Protein AF-A0A7Y4ZF16-F1 (afdb_monomer)

Mean predicted aligned error: 10.71 Å

Sequence (128 aa):
MLRRAVPTLVLLGIAGALVPTLARAEDEKPTARLEFANVSSLASCPGERTFRDRVAARLGLDPFETGAARTVVATLRDDKQKLRGEVVLRGADGNVIGRRELTAPRGECSELVESMASVVSLLLDPLG

Secondary structure (DSSP, 8-state):
-------------------------------BEEEEEE-GGGTTS--HHHHHHHHHHHHTS--B-TT-SSEEEEEEEEETTEEEEEEEEE-TTS-EEEEEEEEEETT-HHHHHHHHHHHHHHHH-S--

Foldseek 3Di:
DDDDDDPPPPPPDDPDPPPPPPPPPPPDQQAAAEAEDEDPVVPVADGDVVLQVLLCVVSVHRRHDPPDLKYWYWYWDDDPQKIKIKIFIAGSVRDTPDIDIDIGGPVCRHVVSNVNSVVVNCVRPVDD

Solvent-accessible surface area (backbone atoms only — not comparable to full-atom values): 7854 Å² total; per-residue (Å²): 142,84,90,81,84,81,82,83,78,80,82,83,80,80,90,72,81,79,71,78,79,78,76,71,77,74,79,73,75,60,52,21,20,77,46,71,44,73,46,83,95,48,72,89,38,77,51,62,67,56,46,50,51,52,28,15,70,72,68,78,45,76,42,69,36,89,84,37,63,24,36,36,40,38,38,45,44,83,53,95,76,28,31,37,40,39,42,36,33,24,40,71,88,65,48,79,77,43,76,51,77,47,74,34,54,69,90,36,45,61,60,45,50,54,52,50,23,52,52,49,40,47,72,60,47,75,79,122

pLDDT: mean 84.99, std 16.96, range [43.97, 98.5]

Radius of gyration: 28.24 Å; Cα contacts (8 Å, |Δi|>4): 192; chains: 1; bounding box: 28×23×112 Å

Nearest PDB structures (foldseek):
  1pda-assembly1_A  TM=6.469E-01  e=2.168E-02  Escherichia coli
  1ypn-assembly1_A  TM=6.075E-01  e=3.596E-02  Escherichia coli
  2ypn-assembly1_A  TM=6.513E-01  e=5.598E-02  Escherichia coli
  2ywq-assembly3_C  TM=5.207E-01  e=2.035E-02  Thermus thermophilus HB8
  6swk-assembly1_A-2  TM=4.961E-01  e=1.122E-01  Geobacillus stearothermophilus

Structure (mmCIF, N/CA/C/O backbone):
data_AF-A0A7Y4ZF16-F1
#
_entry.id   AF-A0A7Y4ZF16-F1
#
loop_
_atom_site.group_PDB
_atom_site.id
_atom_site.type_symbol
_atom_site.label_atom_id
_atom_site.label_alt_id
_atom_site.label_comp_id
_atom_site.label_asym_id
_atom_site.label_entity_id
_atom_site.label_seq_id
_atom_site.pdbx_PDB_ins_code
_atom_site.Cartn_x
_atom_site.Cartn_y
_atom_site.Cartn_z
_atom_site.occupancy
_atom_site.B_iso_or_equiv
_atom_site.auth_seq_id
_atom_site.auth_comp_id
_atom_site.auth_asym_id
_atom_site.auth_atom_id
_atom_site.pdbx_PDB_model_num
ATOM 1 N N . MET A 1 1 ? 5.528 12.989 -92.468 1.00 50.38 1 MET A N 1
ATOM 2 C CA . MET A 1 1 ? 6.265 11.731 -92.223 1.00 50.38 1 MET A CA 1
ATOM 3 C C . MET A 1 1 ? 7.425 12.022 -91.281 1.00 50.38 1 MET A C 1
ATOM 5 O O . MET A 1 1 ? 8.343 12.690 -91.717 1.00 50.38 1 MET A O 1
ATOM 9 N N . LEU A 1 2 ? 7.357 11.584 -90.017 1.00 43.97 2 LEU A N 1
ATOM 10 C CA . LEU A 1 2 ? 8.497 11.082 -89.229 1.00 43.97 2 LEU A CA 1
ATOM 11 C C . LEU A 1 2 ? 7.953 10.506 -87.904 1.00 43.97 2 LEU A C 1
ATOM 13 O O . LEU A 1 2 ? 7.525 11.239 -87.018 1.00 43.97 2 LEU A O 1
ATOM 17 N N . ARG A 1 3 ? 7.917 9.172 -87.809 1.00 55.94 3 ARG A N 1
ATOM 18 C CA . ARG A 1 3 ? 7.661 8.411 -86.574 1.00 55.94 3 ARG A CA 1
ATOM 19 C C . ARG A 1 3 ? 8.934 8.460 -85.728 1.00 55.94 3 ARG A C 1
ATOM 21 O O . ARG A 1 3 ? 9.993 8.118 -86.249 1.00 55.94 3 ARG A O 1
ATOM 28 N N . ARG A 1 4 ? 8.841 8.778 -84.435 1.00 53.69 4 ARG A N 1
ATOM 29 C CA . ARG A 1 4 ? 9.830 8.323 -83.445 1.00 53.69 4 ARG A CA 1
ATOM 30 C C . ARG A 1 4 ? 9.110 7.765 -82.223 1.00 53.69 4 ARG A C 1
ATOM 32 O O . ARG A 1 4 ? 8.243 8.410 -81.647 1.00 53.69 4 ARG A O 1
ATOM 39 N N . ALA A 1 5 ? 9.422 6.502 -81.962 1.00 50.19 5 ALA A N 1
ATOM 40 C CA . ALA A 1 5 ? 8.784 5.618 -81.007 1.00 50.19 5 ALA A CA 1
ATOM 41 C C . ALA A 1 5 ? 9.181 5.972 -79.570 1.00 50.19 5 ALA A C 1
ATOM 43 O O . ALA A 1 5 ? 10.351 6.230 -79.295 1.00 50.19 5 ALA A O 1
ATOM 44 N N . VAL A 1 6 ? 8.204 5.948 -78.666 1.00 55.53 6 VAL A N 1
ATOM 45 C CA . VAL A 1 6 ? 8.420 5.986 -77.216 1.00 55.53 6 VAL A CA 1
ATOM 46 C C . VAL A 1 6 ? 8.787 4.563 -76.786 1.00 55.53 6 VAL A C 1
ATOM 48 O O . VAL A 1 6 ? 7.982 3.660 -77.022 1.00 55.53 6 VAL A O 1
ATOM 51 N N . PRO A 1 7 ? 9.972 4.305 -76.207 1.00 49.19 7 PRO A N 1
ATOM 52 C CA . PRO A 1 7 ? 10.275 2.986 -75.688 1.00 49.19 7 PRO A CA 1
ATOM 53 C C . PRO A 1 7 ? 9.490 2.800 -74.390 1.00 49.19 7 PRO A C 1
ATOM 55 O O . PRO A 1 7 ? 9.715 3.482 -73.391 1.00 49.19 7 PRO A O 1
ATOM 58 N N . THR A 1 8 ? 8.528 1.886 -74.434 1.00 52.31 8 THR A N 1
ATOM 59 C CA . THR A 1 8 ? 7.804 1.372 -73.276 1.00 52.31 8 THR A CA 1
ATOM 60 C C . THR A 1 8 ? 8.796 0.633 -72.381 1.00 52.31 8 THR A C 1
ATOM 62 O O . THR A 1 8 ? 9.067 -0.549 -72.580 1.00 52.31 8 THR A O 1
ATOM 65 N N . LEU A 1 9 ? 9.387 1.337 -71.415 1.00 53.41 9 LEU A N 1
ATOM 66 C CA . LEU A 1 9 ? 10.181 0.709 -70.367 1.00 53.41 9 LEU A CA 1
ATOM 67 C C . LEU A 1 9 ? 9.208 0.117 -69.343 1.00 53.41 9 LEU A C 1
ATOM 69 O O . LEU A 1 9 ? 8.692 0.802 -68.463 1.00 53.41 9 LEU A O 1
ATOM 73 N N . VAL A 1 10 ? 8.905 -1.166 -69.530 1.00 56.31 10 VAL A N 1
ATOM 74 C CA . VAL A 1 10 ? 8.198 -2.003 -68.560 1.00 56.31 10 VAL A CA 1
ATOM 75 C C . VAL A 1 10 ? 9.097 -2.137 -67.330 1.00 56.31 10 VAL A C 1
ATOM 77 O O . VAL A 1 10 ? 10.021 -2.946 -67.304 1.00 56.31 10 VAL A O 1
ATOM 80 N N . LEU A 1 11 ? 8.847 -1.311 -66.314 1.00 52.31 11 LEU A N 1
ATOM 81 C CA . LEU A 1 11 ? 9.404 -1.479 -64.975 1.00 52.31 11 LEU A CA 1
ATOM 82 C C . LEU A 1 11 ? 8.612 -2.577 -64.258 1.00 52.31 11 LEU A C 1
ATOM 84 O O . LEU A 1 11 ? 7.622 -2.331 -63.575 1.00 52.31 11 LEU A O 1
ATOM 88 N N . LEU A 1 12 ? 9.053 -3.814 -64.466 1.00 64.31 12 LEU A N 1
ATOM 89 C CA . LEU A 1 12 ? 8.723 -4.965 -63.636 1.00 64.31 12 LEU A CA 1
ATOM 90 C C . LEU A 1 12 ? 9.660 -4.917 -62.414 1.00 64.31 12 LEU A C 1
ATOM 92 O O . LEU A 1 12 ? 10.863 -5.114 -62.574 1.00 64.31 12 LEU A O 1
ATOM 96 N N . GLY A 1 13 ? 9.164 -4.616 -61.207 1.00 50.12 13 GLY A N 1
ATOM 97 C CA . GLY A 1 13 ? 10.063 -4.530 -60.049 1.00 50.12 13 GLY A CA 1
ATOM 98 C C . GLY A 1 13 ? 9.420 -4.294 -58.682 1.00 50.12 13 GLY A C 1
ATOM 99 O O . GLY A 1 13 ? 9.260 -3.155 -58.268 1.00 50.12 13 GLY A O 1
ATOM 100 N N . ILE A 1 14 ? 9.197 -5.405 -57.968 1.00 57.66 14 ILE A N 1
ATOM 101 C CA . ILE A 1 14 ? 9.139 -5.559 -56.501 1.00 57.66 14 ILE A CA 1
ATOM 102 C C . ILE A 1 14 ? 7.901 -4.964 -55.804 1.00 57.66 14 ILE A C 1
ATOM 104 O O . ILE A 1 14 ? 7.921 -3.880 -55.227 1.00 57.66 14 ILE A O 1
ATOM 108 N N . ALA A 1 15 ? 6.838 -5.772 -55.741 1.00 56.34 15 ALA A N 1
ATOM 109 C CA . ALA A 1 15 ? 5.827 -5.670 -54.692 1.00 56.34 15 ALA A CA 1
ATOM 110 C C . ALA A 1 15 ? 6.463 -6.082 -53.349 1.00 56.34 15 ALA A C 1
ATOM 112 O O . ALA A 1 15 ? 6.407 -7.241 -52.943 1.00 56.34 15 ALA A O 1
ATOM 113 N N . GLY A 1 16 ? 7.143 -5.143 -52.691 1.00 55.38 16 GLY A N 1
ATOM 114 C CA . GLY A 1 16 ? 7.630 -5.316 -51.328 1.00 55.38 16 GLY A CA 1
ATOM 115 C C . GLY A 1 16 ? 6.444 -5.298 -50.373 1.00 55.38 16 GLY A C 1
ATOM 116 O O . GLY A 1 16 ? 5.891 -4.237 -50.095 1.00 55.38 16 GLY A O 1
ATOM 117 N N . ALA A 1 17 ? 6.029 -6.470 -49.894 1.00 58.78 17 ALA A N 1
ATOM 118 C CA . ALA A 1 17 ? 5.077 -6.575 -48.800 1.00 58.78 17 ALA A CA 1
ATOM 119 C C . ALA A 1 17 ? 5.698 -5.929 -47.550 1.00 58.78 17 ALA A C 1
ATOM 121 O O . ALA A 1 17 ? 6.539 -6.524 -46.880 1.00 58.78 17 ALA A O 1
ATOM 122 N N . LEU A 1 18 ? 5.306 -4.688 -47.262 1.00 56.38 18 LEU A N 1
ATOM 123 C CA . LEU A 1 18 ? 5.511 -4.052 -45.966 1.00 56.38 18 LEU A CA 1
ATOM 124 C C . LEU A 1 18 ? 4.678 -4.841 -44.954 1.00 56.38 18 LEU A C 1
ATOM 126 O O . LEU A 1 18 ? 3.494 -4.574 -44.779 1.00 56.38 18 LEU A O 1
ATOM 130 N N . VAL A 1 19 ? 5.271 -5.865 -44.345 1.00 61.16 19 VAL A N 1
ATOM 131 C CA . VAL A 1 19 ? 4.682 -6.535 -43.187 1.00 61.16 19 VAL A CA 1
ATOM 132 C C . VAL A 1 19 ? 4.816 -5.542 -42.031 1.00 61.16 19 VAL A C 1
ATOM 134 O O . VAL A 1 19 ? 5.950 -5.258 -41.639 1.00 61.16 19 VAL A O 1
ATOM 137 N N . PRO A 1 20 ? 3.729 -4.954 -41.500 1.00 56.59 20 PRO A N 1
ATOM 138 C CA . PRO A 1 20 ? 3.846 -4.152 -40.299 1.00 56.59 20 PRO A CA 1
ATOM 139 C C . PRO A 1 20 ? 4.253 -5.106 -39.179 1.00 56.59 20 PRO A C 1
ATOM 141 O O . PRO A 1 20 ? 3.482 -5.972 -38.762 1.00 56.59 20 PRO A O 1
ATOM 144 N N . THR A 1 21 ? 5.491 -4.984 -38.714 1.00 60.47 21 THR A N 1
ATOM 145 C CA . THR A 1 21 ? 5.918 -5.565 -37.449 1.00 60.47 21 THR A CA 1
ATOM 146 C C . THR A 1 21 ? 5.073 -4.907 -36.368 1.00 60.47 21 THR A C 1
ATOM 148 O O . THR A 1 21 ? 5.344 -3.790 -35.933 1.00 60.47 21 THR A O 1
ATOM 151 N N . LEU A 1 22 ? 3.997 -5.582 -35.964 1.00 60.16 22 LEU A N 1
ATOM 152 C CA . LEU A 1 22 ? 3.288 -5.279 -34.730 1.00 60.16 22 LEU A CA 1
ATOM 153 C C . LEU A 1 22 ? 4.270 -5.549 -33.589 1.00 60.16 22 LEU A C 1
ATOM 155 O O . LEU A 1 22 ? 4.370 -6.669 -33.092 1.00 60.16 22 LEU A O 1
ATOM 159 N N . ALA A 1 23 ? 5.043 -4.531 -33.221 1.00 57.06 23 ALA A N 1
ATOM 160 C CA . ALA A 1 23 ? 5.788 -4.521 -31.980 1.00 57.06 23 ALA A CA 1
ATOM 161 C C . ALA A 1 23 ? 4.755 -4.582 -30.850 1.00 57.06 23 ALA A C 1
ATOM 163 O O . ALA A 1 23 ? 4.120 -3.581 -30.522 1.00 57.06 23 ALA A O 1
ATOM 164 N N . ARG A 1 24 ? 4.527 -5.775 -30.294 1.00 57.72 24 ARG A N 1
ATOM 165 C CA . ARG A 1 24 ? 3.904 -5.877 -28.978 1.00 57.72 24 ARG A CA 1
ATOM 166 C C . ARG A 1 24 ? 4.931 -5.305 -28.012 1.00 57.72 24 ARG A C 1
ATOM 168 O O . ARG 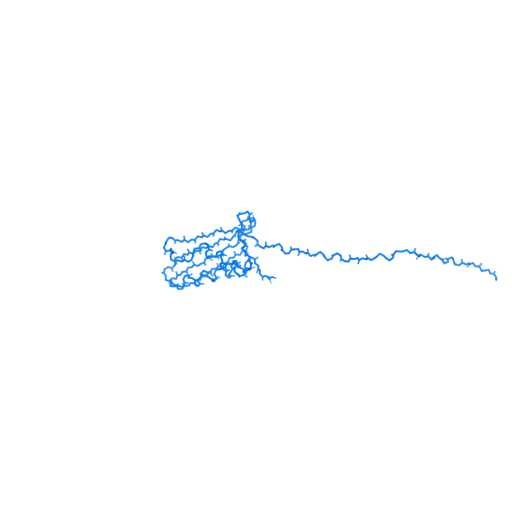A 1 24 ? 5.975 -5.918 -27.815 1.00 57.72 24 ARG A O 1
ATOM 175 N N . ALA A 1 25 ? 4.667 -4.119 -27.473 1.00 58.19 25 ALA A N 1
ATOM 176 C CA . ALA A 1 25 ? 5.254 -3.774 -26.193 1.00 58.19 25 ALA A CA 1
ATOM 177 C C . ALA A 1 25 ? 4.764 -4.863 -25.233 1.00 58.19 25 ALA A C 1
ATOM 179 O O . ALA A 1 25 ? 3.560 -5.003 -25.021 1.00 58.19 25 ALA A O 1
ATOM 180 N N . GLU A 1 26 ? 5.664 -5.735 -24.790 1.00 57.38 26 GLU A N 1
ATOM 181 C CA . GLU A 1 26 ? 5.380 -6.538 -23.611 1.00 57.38 26 GLU A CA 1
ATOM 182 C C . GLU A 1 26 ? 5.198 -5.520 -22.489 1.00 57.38 26 GLU A C 1
ATOM 184 O O . GLU A 1 26 ? 6.133 -4.774 -22.197 1.00 57.38 26 GLU A O 1
ATOM 189 N N . ASP A 1 27 ? 3.977 -5.409 -21.956 1.00 63.62 27 ASP A N 1
ATOM 190 C CA . ASP A 1 27 ? 3.727 -4.602 -20.767 1.00 63.62 27 ASP A CA 1
ATOM 191 C C . ASP A 1 27 ? 4.662 -5.126 -19.683 1.00 63.62 27 ASP A C 1
ATOM 193 O O . ASP A 1 27 ? 4.529 -6.257 -19.199 1.00 63.62 27 ASP A O 1
ATOM 197 N N . GLU A 1 28 ? 5.691 -4.339 -19.382 1.00 70.38 28 GLU A N 1
ATOM 198 C CA . GLU A 1 28 ? 6.631 -4.670 -18.333 1.00 70.38 28 GLU A CA 1
ATOM 199 C C . GLU A 1 28 ? 5.831 -4.712 -17.035 1.00 70.38 28 GLU A C 1
ATOM 201 O O . GLU A 1 28 ? 5.246 -3.713 -16.613 1.00 70.38 28 GLU A O 1
ATOM 206 N N . LYS A 1 29 ? 5.755 -5.901 -16.428 1.00 78.75 29 LYS A N 1
ATOM 207 C CA . LYS A 1 29 ? 4.988 -6.101 -15.199 1.00 78.75 29 LYS A CA 1
ATOM 208 C C . LYS A 1 29 ? 5.454 -5.080 -14.162 1.00 78.75 29 LYS A C 1
ATOM 210 O O . LYS A 1 29 ? 6.657 -5.004 -13.901 1.00 78.75 29 LYS A O 1
ATOM 215 N N . PRO A 1 30 ? 4.547 -4.312 -13.543 1.00 83.44 30 PRO A N 1
ATOM 216 C CA . PRO A 1 30 ? 4.959 -3.293 -12.599 1.00 83.44 30 PRO A CA 1
ATOM 217 C C . PRO A 1 30 ? 5.528 -3.958 -11.343 1.00 83.44 30 PRO A C 1
ATOM 219 O O . PRO A 1 30 ? 4.793 -4.546 -10.551 1.00 83.44 30 PRO A O 1
ATOM 222 N N . THR A 1 31 ? 6.844 -3.849 -11.151 1.00 94.75 31 THR A N 1
ATOM 223 C CA . THR A 1 31 ? 7.539 -4.349 -9.959 1.00 94.75 31 THR A CA 1
ATOM 224 C C . THR A 1 31 ? 7.928 -3.210 -9.016 1.00 94.75 31 THR A C 1
ATOM 226 O O . THR A 1 31 ? 8.212 -2.079 -9.430 1.00 94.75 31 THR A O 1
ATOM 229 N N . ALA A 1 32 ? 7.936 -3.491 -7.713 1.00 97.56 32 ALA A N 1
ATOM 230 C CA . ALA A 1 32 ? 8.383 -2.557 -6.683 1.00 97.56 32 ALA A CA 1
ATOM 231 C C . ALA A 1 32 ? 8.970 -3.289 -5.474 1.00 97.56 32 ALA A C 1
ATOM 233 O O . ALA A 1 32 ? 8.572 -4.399 -5.153 1.00 97.56 32 ALA A O 1
ATOM 234 N N . ARG A 1 33 ? 9.879 -2.662 -4.732 1.00 98.12 33 ARG A N 1
ATOM 235 C CA . ARG A 1 33 ? 10.248 -3.140 -3.398 1.00 98.12 33 ARG A CA 1
ATOM 236 C C . ARG A 1 33 ? 9.147 -2.758 -2.414 1.00 98.12 33 ARG A C 1
ATOM 238 O O . ARG A 1 33 ? 8.580 -1.672 -2.528 1.00 98.12 33 ARG A O 1
ATOM 245 N N . LEU A 1 34 ? 8.871 -3.616 -1.437 1.00 98.19 34 LEU A N 1
ATOM 246 C CA . LEU A 1 34 ? 7.969 -3.298 -0.333 1.00 98.19 34 LEU A CA 1
ATOM 247 C C . LEU A 1 34 ? 8.768 -2.915 0.912 1.00 98.19 34 LEU A C 1
ATOM 249 O O . LEU A 1 34 ? 9.624 -3.670 1.362 1.00 98.19 34 LEU A O 1
ATOM 253 N N . GLU A 1 35 ? 8.442 -1.762 1.479 1.00 97.31 35 GLU A N 1
ATOM 254 C CA . GLU A 1 35 ? 8.833 -1.353 2.823 1.00 97.31 35 GLU A CA 1
ATOM 255 C C . GLU A 1 35 ? 7.555 -1.221 3.654 1.00 97.31 35 GLU A C 1
ATOM 257 O O . GLU A 1 35 ? 6.813 -0.243 3.526 1.00 97.31 35 GLU A O 1
ATOM 262 N N . PHE A 1 36 ? 7.261 -2.233 4.472 1.00 95.50 36 PHE A N 1
ATOM 263 C CA . PHE A 1 36 ? 6.069 -2.253 5.313 1.00 95.50 36 PHE A CA 1
ATOM 264 C C . PHE A 1 36 ? 6.436 -1.958 6.765 1.00 95.50 36 PHE A C 1
ATOM 266 O O . PHE A 1 36 ? 7.241 -2.657 7.377 1.00 95.50 36 PHE A O 1
ATOM 273 N N . ALA A 1 37 ? 5.819 -0.929 7.336 1.00 91.31 37 ALA A N 1
ATOM 274 C CA . ALA A 1 37 ? 6.026 -0.543 8.721 1.00 91.31 37 ALA A CA 1
ATOM 275 C C . ALA A 1 37 ? 4.698 -0.543 9.479 1.00 91.31 37 ALA A C 1
ATOM 277 O O . ALA A 1 37 ? 3.773 0.206 9.158 1.00 91.31 37 ALA A O 1
ATOM 278 N N . ASN A 1 38 ? 4.627 -1.339 10.541 1.00 82.25 38 ASN A N 1
ATOM 279 C CA . ASN A 1 38 ? 3.618 -1.207 11.581 1.00 82.25 38 ASN A CA 1
ATOM 280 C C . ASN A 1 38 ? 4.294 -0.800 12.898 1.00 82.25 38 ASN A C 1
ATOM 282 O O . ASN A 1 38 ? 5.471 -1.064 13.135 1.00 82.25 38 ASN A O 1
ATOM 286 N N . VAL A 1 39 ? 3.557 -0.102 13.756 1.00 68.88 39 VAL A N 1
ATOM 287 C CA . VAL A 1 39 ? 3.997 0.143 15.134 1.00 68.88 39 VAL A CA 1
ATOM 288 C C . VAL A 1 39 ? 3.615 -1.052 16.009 1.00 68.88 39 VAL A C 1
ATOM 290 O O . VAL A 1 39 ? 2.604 -1.707 15.762 1.00 68.88 39 VAL A O 1
ATOM 293 N N . SER A 1 40 ? 4.395 -1.334 17.055 1.00 62.09 40 SER A N 1
ATOM 294 C CA . SER A 1 40 ? 4.178 -2.487 17.949 1.00 62.09 40 SER A CA 1
ATOM 295 C C . SER A 1 40 ? 2.793 -2.509 18.610 1.00 62.09 40 SER A C 1
ATOM 297 O O . SER A 1 40 ? 2.264 -3.580 18.900 1.00 62.09 40 SER A O 1
ATOM 299 N N . SER A 1 41 ? 2.160 -1.343 18.786 1.00 63.41 41 SER A N 1
ATOM 300 C CA . SER A 1 41 ? 0.787 -1.210 19.290 1.00 63.41 41 SER A CA 1
ATOM 301 C C . SER A 1 41 ? -0.294 -1.724 18.327 1.00 63.41 41 SER A C 1
ATOM 303 O O . SER A 1 41 ? -1.458 -1.783 18.707 1.00 63.41 41 SER A O 1
ATOM 305 N N . LEU A 1 42 ? 0.074 -2.104 17.099 1.00 71.44 42 LEU A N 1
ATOM 306 C CA . LEU A 1 42 ? -0.808 -2.624 16.053 1.00 71.44 42 LEU A CA 1
ATOM 307 C C . LEU A 1 42 ? -0.496 -4.088 15.701 1.00 71.44 42 LEU A C 1
ATOM 309 O O . LEU A 1 42 ? -0.757 -4.522 14.585 1.00 71.44 42 LEU A O 1
ATOM 313 N N . ALA A 1 43 ? 0.044 -4.873 16.638 1.00 72.56 43 ALA A N 1
ATOM 314 C CA . ALA A 1 43 ? 0.385 -6.280 16.398 1.00 72.56 43 ALA A CA 1
ATOM 315 C C . ALA A 1 43 ? -0.808 -7.159 15.960 1.00 72.56 43 ALA A C 1
ATOM 317 O O . ALA A 1 43 ? -0.606 -8.202 15.346 1.00 72.56 43 ALA A O 1
ATOM 318 N N . SER A 1 44 ? -2.045 -6.747 16.262 1.00 81.38 44 SER A N 1
ATOM 319 C CA . SER A 1 44 ? -3.273 -7.416 15.812 1.00 81.38 44 SER A CA 1
ATOM 320 C C . SER A 1 44 ? -3.674 -7.075 14.373 1.00 81.38 44 SER A C 1
ATOM 322 O O . SER A 1 44 ? -4.535 -7.746 13.804 1.00 81.38 44 SER A O 1
ATOM 324 N N . CYS A 1 45 ? -3.083 -6.039 13.777 1.00 89.12 45 CYS A N 1
ATOM 325 C CA . CYS A 1 45 ? -3.316 -5.692 12.384 1.00 89.12 45 CYS A CA 1
ATOM 326 C C . CYS A 1 45 ? -2.657 -6.711 11.450 1.00 89.12 45 CYS A C 1
ATOM 328 O O . CYS A 1 45 ? -1.593 -7.246 11.775 1.00 89.12 45 CYS A O 1
ATOM 330 N N . PRO A 1 46 ? -3.223 -6.934 10.251 1.00 93.38 46 PRO A N 1
ATOM 331 C CA . PRO A 1 46 ? -2.542 -7.716 9.233 1.00 93.38 46 PRO A CA 1
ATOM 332 C C . PRO A 1 46 ? -1.136 -7.164 8.948 1.00 93.38 46 PRO A C 1
ATOM 334 O O . PRO A 1 46 ? -0.952 -5.960 8.756 1.00 93.38 46 PRO A O 1
ATOM 337 N N . GLY A 1 47 ? -0.146 -8.056 8.953 1.00 93.00 47 GLY A N 1
ATOM 338 C CA . GLY A 1 47 ? 1.254 -7.714 8.705 1.00 93.00 47 GLY A CA 1
ATOM 339 C C . GLY A 1 47 ? 1.620 -7.688 7.221 1.00 93.00 47 GLY A C 1
ATOM 340 O O . GLY A 1 47 ? 0.779 -7.887 6.343 1.00 93.00 47 GLY A O 1
ATOM 341 N N . GLU A 1 48 ? 2.915 -7.505 6.955 1.00 95.38 48 GLU A N 1
ATOM 342 C CA . GLU A 1 48 ? 3.476 -7.364 5.605 1.00 95.38 48 GLU A CA 1
ATOM 343 C C . GLU A 1 48 ? 3.061 -8.489 4.653 1.00 95.38 48 GLU A C 1
ATOM 345 O O . GLU A 1 48 ? 2.648 -8.221 3.528 1.00 95.38 48 GLU A O 1
ATOM 350 N N . ARG A 1 49 ? 3.124 -9.750 5.102 1.00 95.81 49 ARG A N 1
ATOM 351 C CA . ARG A 1 49 ? 2.780 -10.891 4.247 1.00 95.81 49 ARG A CA 1
ATOM 352 C C . ARG A 1 49 ? 1.325 -10.850 3.792 1.00 95.81 49 ARG A C 1
ATOM 354 O O . ARG A 1 49 ? 1.068 -10.960 2.601 1.00 95.81 49 ARG A O 1
ATOM 361 N N . THR A 1 50 ? 0.391 -10.617 4.713 1.00 96.50 50 THR A N 1
ATOM 362 C CA . THR A 1 50 ? -1.022 -10.472 4.352 1.00 96.50 50 THR A CA 1
ATOM 363 C C . THR A 1 50 ? -1.215 -9.295 3.404 1.00 96.50 50 THR A C 1
ATOM 365 O O . THR A 1 50 ? -1.928 -9.428 2.420 1.00 96.50 50 THR A O 1
ATOM 368 N N . PHE A 1 51 ? -0.569 -8.154 3.658 1.00 97.62 51 PHE A N 1
ATOM 369 C CA . PHE A 1 51 ? -0.644 -6.996 2.767 1.00 97.62 51 PHE A CA 1
ATOM 370 C C . PHE A 1 51 ? -0.159 -7.322 1.345 1.00 97.62 51 PHE A C 1
ATOM 372 O O . PHE A 1 51 ? -0.864 -7.028 0.379 1.00 97.62 51 PHE A O 1
ATOM 379 N N . ARG A 1 52 ? 0.994 -7.994 1.221 1.00 97.88 52 ARG A N 1
ATOM 380 C CA . ARG A 1 52 ? 1.536 -8.503 -0.047 1.00 97.88 52 ARG A CA 1
ATOM 381 C C . ARG A 1 52 ? 0.537 -9.418 -0.754 1.00 97.88 52 ARG A C 1
ATOM 383 O O . ARG A 1 52 ? 0.228 -9.171 -1.916 1.00 97.88 52 ARG A O 1
ATOM 390 N N . ASP A 1 53 ? -0.039 -10.387 -0.045 1.00 98.25 53 ASP A N 1
ATOM 391 C CA . ASP A 1 53 ? -1.028 -11.314 -0.608 1.00 98.25 53 ASP A CA 1
ATOM 392 C C . ASP A 1 53 ? -2.284 -10.576 -1.115 1.00 98.25 53 ASP A C 1
ATOM 394 O O . ASP A 1 53 ? -2.826 -10.907 -2.170 1.00 98.25 53 ASP A O 1
ATOM 398 N N . ARG A 1 54 ? -2.740 -9.530 -0.408 1.00 98.06 54 ARG A N 1
ATOM 399 C CA . ARG A 1 54 ? -3.899 -8.714 -0.818 1.00 98.06 54 ARG A CA 1
ATOM 400 C C . ARG A 1 54 ? -3.632 -7.874 -2.064 1.00 98.06 54 ARG A C 1
ATOM 402 O O . ARG A 1 54 ? -4.548 -7.710 -2.871 1.00 98.06 54 ARG A O 1
ATOM 409 N N . VAL A 1 55 ? -2.424 -7.335 -2.222 1.00 98.19 55 VAL A N 1
ATOM 410 C CA . VAL A 1 55 ? -2.021 -6.638 -3.456 1.00 98.19 55 VAL A CA 1
ATOM 411 C C . VAL A 1 55 ? -1.907 -7.644 -4.598 1.00 98.19 55 VAL A C 1
ATOM 413 O O . VAL A 1 55 ? -2.467 -7.422 -5.669 1.00 98.19 55 VAL A O 1
ATOM 416 N N . ALA A 1 56 ? -1.269 -8.788 -4.349 1.00 97.44 56 ALA A N 1
ATOM 417 C CA . ALA A 1 56 ? -1.078 -9.814 -5.362 1.00 97.44 56 ALA A CA 1
ATOM 418 C C . ALA A 1 56 ? -2.405 -10.373 -5.891 1.00 97.44 56 ALA A C 1
ATOM 420 O O . ALA A 1 56 ? -2.581 -10.535 -7.095 1.00 97.44 56 ALA A O 1
ATOM 421 N N . ALA A 1 57 ? -3.380 -10.590 -5.005 1.00 97.31 57 ALA A N 1
ATOM 422 C CA . ALA A 1 57 ? -4.722 -11.023 -5.385 1.00 97.31 57 ALA A CA 1
ATOM 423 C C . ALA A 1 57 ? -5.440 -10.035 -6.322 1.00 97.31 57 ALA A C 1
ATOM 425 O O . ALA A 1 57 ? -6.281 -10.454 -7.113 1.00 97.31 57 ALA A O 1
ATOM 426 N N . ARG A 1 58 ? -5.123 -8.736 -6.241 1.00 95.31 58 ARG A N 1
ATOM 427 C CA . A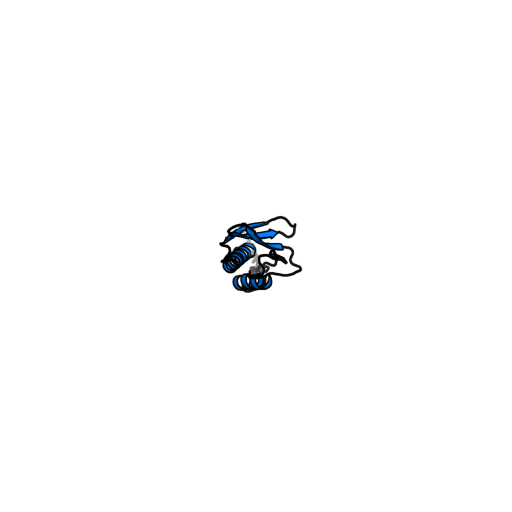RG A 1 58 ? -5.716 -7.695 -7.097 1.00 95.31 58 ARG A CA 1
ATOM 428 C C . ARG A 1 58 ? -5.021 -7.600 -8.452 1.00 95.31 58 ARG A C 1
ATOM 430 O O . ARG A 1 58 ? -5.701 -7.420 -9.452 1.00 95.31 58 ARG A O 1
ATOM 437 N N . LEU A 1 59 ? -3.697 -7.742 -8.478 1.00 94.81 59 LEU A N 1
ATOM 438 C CA . LEU A 1 59 ? -2.893 -7.669 -9.705 1.00 94.81 59 LEU A CA 1
ATOM 439 C C . LEU A 1 59 ? -2.794 -9.012 -10.451 1.00 94.81 59 LEU A C 1
ATOM 441 O O . LEU A 1 59 ? -2.295 -9.069 -11.569 1.00 94.81 59 LEU A O 1
ATOM 445 N N . GLY A 1 60 ? -3.215 -10.116 -9.830 1.00 94.94 60 GLY A N 1
ATOM 446 C CA . GLY A 1 60 ? -3.055 -11.470 -10.373 1.00 94.94 60 GLY A CA 1
ATOM 447 C C . GLY A 1 60 ? -1.621 -12.019 -10.300 1.00 94.94 60 GLY A C 1
ATOM 448 O O . GLY A 1 60 ? -1.364 -13.121 -10.784 1.00 94.94 60 GLY A O 1
ATOM 449 N N . LEU A 1 61 ? -0.691 -11.277 -9.693 1.00 93.81 61 LEU A N 1
ATOM 450 C CA . LEU A 1 61 ? 0.718 -11.626 -9.492 1.00 93.81 61 LEU A CA 1
ATOM 451 C C . LEU A 1 61 ? 1.284 -10.872 -8.286 1.00 93.81 61 LEU A C 1
ATOM 453 O O . LEU A 1 61 ? 0.771 -9.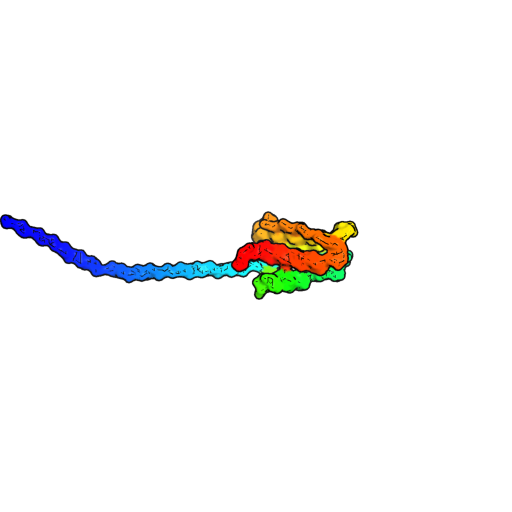814 -7.941 1.00 93.81 61 LEU A O 1
ATOM 457 N N . ASP A 1 62 ? 2.350 -11.380 -7.662 1.00 95.88 62 ASP A N 1
ATOM 458 C CA . ASP A 1 62 ? 3.086 -10.632 -6.630 1.00 95.88 62 ASP A CA 1
ATOM 459 C C . ASP A 1 62 ? 3.996 -9.584 -7.297 1.00 95.88 62 ASP A C 1
ATOM 461 O O . ASP A 1 62 ? 4.931 -9.979 -7.996 1.00 95.88 62 ASP A O 1
ATOM 465 N N . PRO A 1 63 ? 3.753 -8.269 -7.117 1.00 96.81 63 PRO A N 1
ATOM 466 C CA . PRO A 1 63 ? 4.581 -7.235 -7.734 1.00 96.81 63 PRO A CA 1
ATOM 467 C C . PRO A 1 63 ? 5.866 -6.958 -6.938 1.00 96.81 63 PRO A C 1
ATOM 469 O O . PRO A 1 63 ? 6.656 -6.092 -7.325 1.00 96.81 63 PRO A O 1
ATOM 472 N N . PHE A 1 64 ? 6.052 -7.593 -5.773 1.00 97.94 64 PHE A N 1
ATOM 473 C CA . PHE A 1 64 ? 7.052 -7.154 -4.814 1.00 97.94 64 PHE A CA 1
ATOM 474 C C . PHE A 1 64 ? 8.369 -7.927 -4.881 1.00 97.94 64 PHE A C 1
ATOM 476 O O . PHE A 1 64 ? 8.535 -8.989 -4.268 1.00 97.94 64 PHE A O 1
ATOM 483 N N . GLU A 1 65 ? 9.362 -7.311 -5.517 1.00 96.50 65 GLU A N 1
ATOM 484 C CA . GLU A 1 65 ? 10.694 -7.877 -5.725 1.00 96.50 65 GLU A CA 1
ATOM 485 C C . GLU A 1 65 ? 11.775 -7.064 -5.001 1.00 96.50 65 GLU A C 1
ATOM 487 O O . GLU A 1 65 ? 11.784 -5.833 -5.019 1.00 96.50 65 GLU A O 1
ATOM 492 N N . THR A 1 66 ? 12.743 -7.741 -4.378 1.00 93.69 66 THR A N 1
ATOM 493 C CA . THR A 1 66 ? 13.820 -7.076 -3.623 1.00 93.69 66 THR A CA 1
ATOM 494 C C . THR A 1 66 ? 14.672 -6.152 -4.504 1.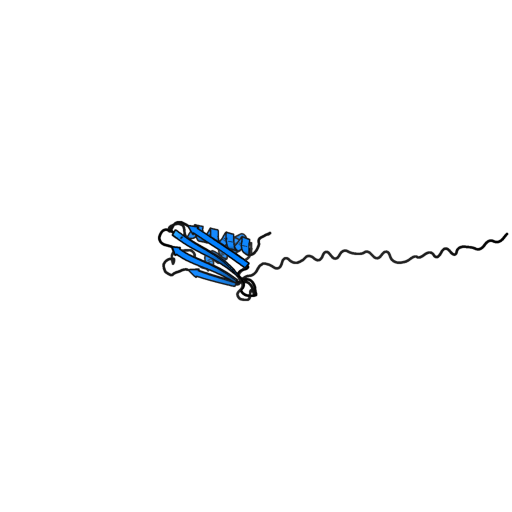00 93.69 66 THR A C 1
ATOM 496 O O . THR A 1 66 ? 15.091 -5.082 -4.053 1.00 93.69 66 THR A O 1
ATOM 499 N N . GLY A 1 67 ? 14.905 -6.548 -5.760 1.00 93.25 67 GLY A N 1
ATOM 500 C CA . GLY A 1 67 ? 15.731 -5.827 -6.733 1.00 93.25 67 GLY A CA 1
ATOM 501 C C . GLY A 1 67 ? 15.005 -4.742 -7.532 1.00 93.25 67 GLY A C 1
ATOM 502 O O . GLY A 1 67 ? 15.647 -4.078 -8.341 1.00 93.25 67 GLY A O 1
ATOM 503 N N . ALA A 1 68 ? 13.701 -4.540 -7.320 1.00 96.25 68 ALA A N 1
ATOM 504 C CA . ALA A 1 68 ? 12.938 -3.563 -8.088 1.00 96.25 68 ALA A CA 1
ATOM 505 C C . ALA A 1 68 ? 13.421 -2.125 -7.830 1.00 96.25 68 ALA A C 1
ATOM 507 O O . ALA A 1 68 ? 13.812 -1.763 -6.714 1.00 96.25 68 ALA A O 1
ATOM 508 N N . ALA A 1 69 ? 13.384 -1.302 -8.881 1.00 95.75 69 ALA A N 1
ATOM 509 C CA . ALA A 1 69 ? 13.867 0.077 -8.839 1.00 95.75 69 ALA A CA 1
ATOM 510 C C . ALA A 1 69 ? 12.909 1.023 -8.094 1.00 95.75 69 ALA A C 1
ATOM 512 O O . ALA A 1 69 ? 13.351 1.962 -7.437 1.00 95.75 69 ALA A O 1
ATOM 513 N N . ARG A 1 70 ? 11.597 0.782 -8.188 1.00 97.19 70 ARG A N 1
ATOM 514 C CA . ARG A 1 70 ? 10.561 1.548 -7.478 1.00 97.19 70 ARG A CA 1
ATOM 515 C C . ARG A 1 70 ? 10.390 1.003 -6.062 1.00 97.19 70 ARG A C 1
ATOM 517 O O . ARG A 1 70 ? 10.596 -0.186 -5.832 1.00 97.19 70 ARG A O 1
ATOM 524 N N . THR A 1 71 ? 9.921 1.838 -5.138 1.00 98.50 71 THR A N 1
ATOM 525 C CA . THR A 1 71 ? 9.631 1.418 -3.756 1.00 98.50 71 THR A CA 1
ATOM 526 C C . THR A 1 71 ? 8.225 1.831 -3.348 1.00 98.50 71 THR A C 1
ATOM 528 O O . THR A 1 71 ? 7.864 3.004 -3.449 1.00 98.50 71 THR A O 1
ATOM 531 N N . VAL A 1 72 ? 7.454 0.882 -2.826 1.00 98.50 72 VAL A N 1
ATOM 532 C CA . VAL A 1 72 ? 6.214 1.129 -2.090 1.00 98.50 72 VAL A CA 1
ATOM 533 C C . VAL A 1 72 ? 6.540 1.160 -0.604 1.00 98.50 72 VAL A C 1
ATOM 535 O O . VAL A 1 72 ? 6.972 0.160 -0.037 1.00 98.50 72 VAL A O 1
ATOM 538 N N . VAL A 1 73 ? 6.293 2.301 0.032 1.00 98.31 73 VAL A N 1
ATOM 539 C CA . VAL A 1 73 ? 6.359 2.456 1.486 1.00 98.31 73 VAL A CA 1
ATOM 540 C C . VAL A 1 73 ? 4.934 2.454 2.023 1.00 98.31 73 VAL A C 1
ATOM 542 O O . VAL A 1 73 ? 4.159 3.365 1.728 1.00 98.31 73 VAL A O 1
ATOM 545 N N . ALA A 1 74 ? 4.584 1.431 2.798 1.00 98.00 74 ALA A N 1
ATOM 546 C CA . ALA A 1 74 ? 3.271 1.262 3.407 1.00 98.00 74 ALA A CA 1
ATOM 547 C C . ALA A 1 74 ? 3.406 1.339 4.929 1.00 98.00 74 ALA A C 1
ATOM 549 O O . ALA A 1 74 ? 4.121 0.551 5.543 1.00 98.00 74 ALA A O 1
ATOM 550 N N . THR A 1 75 ? 2.744 2.313 5.548 1.00 96.50 75 THR A N 1
ATOM 551 C CA . THR A 1 75 ? 2.875 2.579 6.983 1.00 96.50 75 THR A CA 1
ATOM 552 C C . THR A 1 75 ? 1.517 2.590 7.673 1.00 96.50 75 THR A C 1
ATOM 554 O O . THR A 1 75 ? 0.606 3.280 7.227 1.00 96.50 75 THR A O 1
ATOM 557 N N . LEU A 1 76 ? 1.405 1.879 8.796 1.00 94.25 76 LEU A N 1
ATOM 558 C CA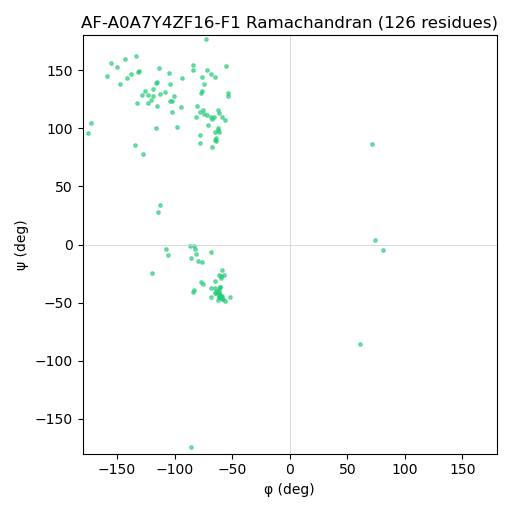 . LEU A 1 76 ? 0.244 1.888 9.691 1.00 94.25 76 LEU A CA 1
ATOM 559 C C . LEU A 1 76 ? 0.607 2.531 11.029 1.00 94.25 76 LEU A C 1
ATOM 561 O O . LEU A 1 76 ? 1.593 2.150 11.666 1.00 94.25 76 LEU A O 1
ATOM 565 N N . ARG A 1 77 ? -0.203 3.493 11.479 1.00 92.0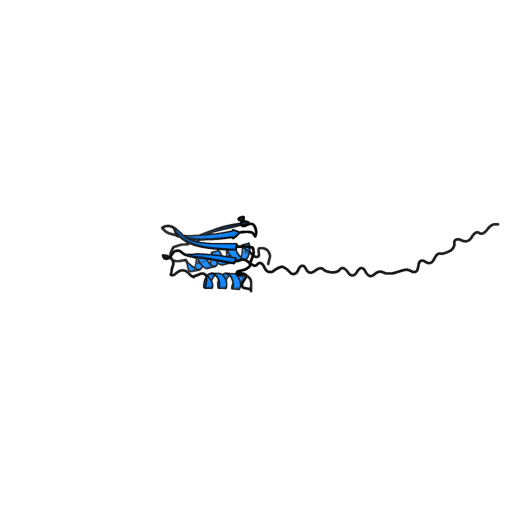0 77 ARG A N 1
ATOM 566 C CA . ARG A 1 77 ? -0.021 4.181 12.765 1.00 92.00 77 ARG A CA 1
ATOM 567 C C . ARG A 1 77 ? -1.348 4.368 13.486 1.00 92.00 77 ARG A C 1
ATOM 569 O O . ARG A 1 77 ? -2.387 4.582 12.866 1.00 92.00 77 ARG A O 1
ATOM 576 N N . ASP A 1 78 ? -1.285 4.316 14.810 1.00 89.69 78 ASP A N 1
ATOM 577 C CA . ASP A 1 78 ? -2.380 4.755 15.672 1.00 89.69 78 ASP A CA 1
ATOM 578 C C . ASP A 1 78 ? -2.388 6.294 15.722 1.00 89.69 78 ASP A C 1
ATOM 580 O O . ASP A 1 78 ? -1.343 6.915 15.930 1.00 89.69 78 ASP A O 1
ATOM 584 N N . ASP A 1 79 ? -3.549 6.909 15.500 1.00 87.75 79 ASP A N 1
ATOM 585 C CA . ASP A 1 79 ? -3.781 8.348 15.634 1.00 87.75 79 ASP A CA 1
ATOM 586 C C . ASP A 1 79 ? -4.988 8.605 16.546 1.00 87.75 79 ASP A C 1
ATOM 588 O O . ASP A 1 79 ? -6.105 8.914 16.111 1.00 87.75 79 ASP A O 1
ATOM 592 N N . LYS A 1 80 ? -4.746 8.473 17.854 1.00 85.00 80 LYS A N 1
ATOM 593 C CA . LYS A 1 80 ? -5.694 8.745 18.947 1.00 85.00 80 LYS A CA 1
ATOM 594 C C . LYS A 1 80 ? -6.944 7.860 18.891 1.00 85.00 80 LYS A C 1
ATOM 596 O O . LYS A 1 80 ? -7.038 6.858 19.592 1.00 85.00 80 LYS A O 1
ATOM 601 N N . GLN A 1 81 ? -7.943 8.284 18.121 1.00 85.75 81 GLN A N 1
ATOM 602 C CA . GLN A 1 81 ? -9.260 7.649 17.997 1.00 85.75 81 GLN A CA 1
ATOM 603 C C . GLN A 1 81 ? -9.432 6.934 16.653 1.00 85.75 81 GLN A C 1
ATOM 605 O O . GLN A 1 81 ? -10.460 6.303 16.414 1.00 85.75 81 GLN A O 1
ATOM 610 N N . LYS A 1 82 ? -8.440 7.032 15.766 1.00 92.75 82 LYS A N 1
ATOM 611 C CA . LYS A 1 82 ? -8.455 6.435 14.435 1.00 92.75 82 LYS A CA 1
ATOM 612 C C . LYS A 1 82 ? -7.134 5.732 14.158 1.00 92.75 82 LYS A C 1
ATOM 614 O O . LYS A 1 82 ? -6.126 5.979 14.810 1.00 92.75 82 LYS A O 1
ATOM 619 N N . LEU A 1 83 ? -7.155 4.866 13.163 1.00 93.69 83 LEU A N 1
ATOM 620 C CA . LEU A 1 83 ? -5.971 4.343 12.505 1.00 93.69 83 LEU A CA 1
ATOM 621 C C . LEU A 1 83 ? -5.686 5.209 11.286 1.00 93.69 83 LEU A C 1
ATOM 623 O O . LEU A 1 83 ? -6.620 5.639 10.603 1.00 93.69 83 LEU A O 1
ATOM 627 N N . ARG A 1 84 ? -4.406 5.437 11.007 1.00 95.50 84 ARG A N 1
ATOM 628 C CA . ARG A 1 84 ? -3.933 6.086 9.787 1.00 95.50 84 ARG A CA 1
ATOM 629 C C . ARG A 1 84 ? -3.047 5.117 9.015 1.00 95.50 84 ARG A C 1
ATOM 631 O O . ARG A 1 84 ? -2.096 4.562 9.567 1.00 95.50 84 ARG A O 1
ATOM 638 N N . GLY A 1 85 ? -3.369 4.941 7.741 1.00 96.06 85 GLY A N 1
ATOM 639 C CA . GLY A 1 85 ? -2.550 4.249 6.759 1.00 96.06 85 GLY A CA 1
ATOM 640 C C . GLY A 1 85 ? -1.969 5.259 5.777 1.00 96.06 85 GLY A C 1
ATOM 641 O O . GLY A 1 85 ? -2.706 6.087 5.246 1.00 96.06 85 GLY A O 1
ATOM 642 N N . GLU A 1 86 ? -0.668 5.200 5.521 1.00 97.75 86 GLU A N 1
ATOM 643 C CA . GLU A 1 86 ? -0.016 5.977 4.466 1.00 97.75 86 GLU A CA 1
ATOM 644 C C . GLU A 1 86 ? 0.621 5.027 3.453 1.00 97.75 86 GLU A C 1
ATOM 646 O O . GLU A 1 86 ? 1.305 4.072 3.825 1.00 97.75 86 GLU A O 1
ATOM 651 N N . VAL A 1 87 ? 0.397 5.305 2.170 1.00 98.44 87 VAL A N 1
ATOM 652 C CA . VAL A 1 87 ? 1.056 4.635 1.049 1.00 98.44 87 VAL A CA 1
ATOM 653 C C . VAL A 1 87 ? 1.806 5.682 0.239 1.00 98.44 87 VAL A C 1
ATOM 655 O O . VAL A 1 87 ? 1.211 6.653 -0.236 1.00 98.44 87 VAL A O 1
ATOM 658 N N . VAL A 1 88 ? 3.104 5.468 0.048 1.00 98.50 88 VAL A N 1
ATOM 659 C CA . VAL A 1 88 ? 3.971 6.299 -0.792 1.00 98.50 88 VAL A CA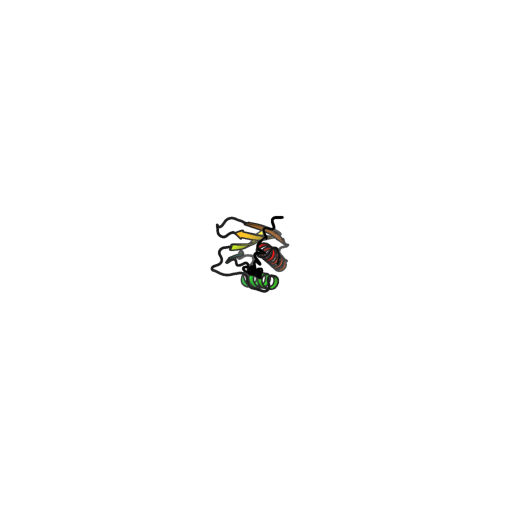 1
ATOM 660 C C . VAL A 1 88 ? 4.624 5.422 -1.850 1.00 98.50 88 VAL A C 1
ATOM 662 O O . VAL A 1 88 ? 5.251 4.421 -1.522 1.00 98.50 88 VAL A O 1
ATOM 665 N N . LEU A 1 89 ? 4.519 5.826 -3.113 1.00 98.38 89 LEU A N 1
ATOM 666 C CA . LEU A 1 89 ? 5.259 5.232 -4.218 1.00 98.38 89 LEU A CA 1
ATOM 667 C C . LEU A 1 89 ? 6.426 6.143 -4.591 1.00 98.38 89 LEU A C 1
ATOM 669 O O . LEU A 1 89 ? 6.234 7.317 -4.925 1.00 98.38 89 LEU A O 1
ATOM 673 N N . ARG A 1 90 ? 7.634 5.586 -4.552 1.00 98.31 90 ARG A N 1
ATOM 674 C CA . ARG A 1 90 ? 8.867 6.238 -4.989 1.00 98.31 90 ARG A CA 1
ATOM 675 C C . ARG A 1 90 ? 9.314 5.689 -6.338 1.00 98.31 90 ARG A C 1
ATOM 677 O O . ARG A 1 90 ? 9.239 4.481 -6.571 1.00 98.31 90 ARG A O 1
ATOM 684 N N . GLY A 1 91 ? 9.757 6.586 -7.214 1.00 96.56 91 GLY A N 1
ATOM 685 C CA . GLY A 1 91 ? 10.403 6.250 -8.479 1.00 96.56 91 GLY A CA 1
ATOM 686 C C . GLY A 1 91 ? 11.818 5.705 -8.277 1.00 96.56 91 GLY A C 1
ATOM 687 O O . GLY A 1 91 ? 12.324 5.660 -7.156 1.00 96.56 91 GLY A O 1
ATOM 688 N N . ALA A 1 92 ? 12.461 5.314 -9.380 1.00 95.56 92 ALA A N 1
ATOM 689 C CA . ALA A 1 92 ? 13.834 4.796 -9.386 1.00 95.56 92 ALA A CA 1
ATOM 690 C C . ALA A 1 92 ? 14.878 5.812 -8.881 1.00 95.56 92 ALA A C 1
ATOM 692 O O . ALA A 1 92 ? 15.922 5.436 -8.360 1.00 95.56 92 ALA A O 1
ATOM 693 N N . ASP A 1 93 ? 14.581 7.102 -9.014 1.00 95.88 93 ASP A N 1
ATOM 694 C CA . ASP A 1 93 ? 15.374 8.229 -8.519 1.00 95.88 93 ASP A CA 1
ATOM 695 C C . ASP A 1 93 ? 15.117 8.547 -7.030 1.00 95.88 93 ASP A C 1
ATOM 697 O O . ASP A 1 93 ? 15.708 9.470 -6.474 1.00 95.88 93 ASP A O 1
ATOM 701 N N . GLY A 1 94 ? 14.217 7.802 -6.377 1.00 95.38 94 GLY A N 1
ATOM 702 C CA . GLY A 1 94 ? 13.792 8.019 -4.995 1.00 95.38 94 GLY A CA 1
ATOM 703 C C . GLY A 1 94 ? 12.738 9.118 -4.811 1.00 95.38 94 GLY A C 1
ATOM 704 O O . GLY A 1 94 ? 12.217 9.277 -3.694 1.00 95.38 94 GLY A O 1
ATOM 705 N N . ASN A 1 95 ? 12.373 9.843 -5.876 1.00 97.75 95 ASN A N 1
ATOM 706 C CA . ASN A 1 95 ? 11.353 10.884 -5.827 1.00 97.75 95 ASN A CA 1
ATOM 707 C C . ASN A 1 95 ? 9.969 10.279 -5.598 1.00 97.75 95 ASN A C 1
ATOM 709 O O . ASN A 1 95 ? 9.654 9.181 -6.055 1.00 97.75 95 ASN A O 1
ATOM 713 N N . VAL A 1 96 ? 9.116 11.004 -4.877 1.00 98.12 96 VAL A N 1
ATOM 714 C CA . VAL A 1 96 ? 7.734 10.576 -4.641 1.00 98.12 96 VAL A CA 1
ATOM 715 C C . VAL A 1 96 ? 6.922 10.809 -5.909 1.00 98.12 96 VAL A C 1
ATOM 717 O O . VAL A 1 96 ? 6.710 11.951 -6.305 1.00 98.12 96 VAL A O 1
ATOM 720 N N . ILE A 1 97 ? 6.437 9.724 -6.506 1.00 96.38 97 ILE A N 1
ATOM 721 C CA . ILE A 1 97 ? 5.594 9.746 -7.710 1.00 96.38 97 ILE A CA 1
ATOM 722 C C . ILE A 1 97 ? 4.124 9.429 -7.398 1.00 96.38 97 ILE A C 1
ATOM 724 O O . ILE A 1 97 ? 3.257 9.610 -8.245 1.00 96.38 97 ILE A O 1
ATOM 728 N N . GLY A 1 98 ? 3.822 9.000 -6.168 1.00 96.94 98 GLY A N 1
ATOM 729 C CA . GLY A 1 98 ? 2.457 8.820 -5.680 1.00 96.94 98 GLY A CA 1
ATOM 730 C C . GLY A 1 98 ? 2.386 8.830 -4.155 1.00 96.94 98 GLY A C 1
ATOM 731 O O . GLY A 1 98 ? 3.295 8.351 -3.480 1.00 96.94 98 GLY A O 1
ATOM 732 N N . ARG A 1 99 ? 1.302 9.379 -3.599 1.00 98.00 99 ARG A N 1
ATOM 733 C CA . ARG A 1 99 ? 1.010 9.348 -2.158 1.00 98.00 99 ARG A CA 1
ATOM 734 C C . ARG A 1 99 ? -0.491 9.300 -1.919 1.00 98.00 99 ARG A C 1
ATOM 736 O O . ARG A 1 99 ? -1.239 10.050 -2.550 1.00 98.00 99 ARG A O 1
ATOM 743 N N . ARG A 1 100 ? -0.920 8.482 -0.960 1.00 98.31 100 ARG A N 1
ATOM 744 C CA . ARG A 1 100 ? -2.283 8.480 -0.423 1.00 98.31 100 ARG A CA 1
ATOM 745 C C . ARG A 1 100 ? -2.267 8.242 1.079 1.00 98.31 100 ARG A C 1
ATOM 747 O O . ARG A 1 100 ? -1.479 7.446 1.582 1.00 98.31 100 ARG A O 1
ATOM 754 N N . GLU A 1 101 ? -3.176 8.923 1.762 1.00 97.75 101 GLU A N 1
ATOM 755 C CA . GLU A 1 101 ? -3.469 8.719 3.175 1.00 97.75 101 GLU A CA 1
ATOM 756 C C . GLU A 1 101 ? -4.900 8.194 3.311 1.00 97.75 101 GLU A C 1
ATOM 758 O O . GLU A 1 101 ? -5.805 8.638 2.602 1.00 97.75 101 GLU A O 1
ATOM 763 N N . LEU A 1 102 ? -5.086 7.237 4.214 1.00 97.38 102 LEU A N 1
ATOM 764 C CA . LEU A 1 102 ? -6.354 6.597 4.533 1.00 97.38 102 LEU A CA 1
ATOM 765 C C . LEU A 1 102 ? -6.541 6.604 6.050 1.00 97.38 102 LEU A C 1
ATOM 767 O O . LEU A 1 102 ? -5.573 6.510 6.807 1.00 97.38 102 LEU A O 1
ATOM 771 N N . THR A 1 103 ? -7.791 6.675 6.505 1.00 96.62 103 THR A N 1
ATOM 772 C CA . THR A 1 103 ? -8.112 6.552 7.932 1.00 96.62 103 THR A CA 1
ATOM 773 C C . THR A 1 103 ? -9.254 5.579 8.150 1.00 96.62 103 THR A C 1
ATOM 775 O O . THR A 1 103 ? -10.144 5.491 7.308 1.00 96.62 103 THR A O 1
ATOM 778 N N . ALA A 1 104 ? -9.242 4.891 9.288 1.00 95.25 104 ALA A N 1
ATOM 779 C CA . ALA A 1 104 ? -10.304 3.980 9.701 1.00 95.25 104 ALA A CA 1
ATOM 780 C C . ALA A 1 104 ? -10.525 4.049 11.223 1.00 95.25 104 ALA A C 1
ATOM 782 O O . ALA A 1 104 ? -9.636 4.496 11.956 1.00 95.25 104 ALA A O 1
ATOM 783 N N . PRO A 1 105 ? -11.686 3.621 11.738 1.00 94.00 105 PRO A N 1
ATOM 784 C CA . PRO A 1 105 ? -11.873 3.353 13.163 1.00 94.00 105 PRO A CA 1
ATOM 785 C C . PRO A 1 105 ? -10.847 2.343 13.711 1.00 94.00 105 PRO A C 1
ATOM 787 O O . PRO A 1 105 ? -10.362 1.472 12.992 1.00 94.00 105 PRO A O 1
ATOM 790 N N . ARG A 1 106 ? -10.539 2.408 15.016 1.00 88.38 106 ARG A N 1
ATOM 791 C CA . ARG A 1 106 ? -9.541 1.524 15.666 1.00 88.38 106 ARG A CA 1
ATOM 792 C C . ARG A 1 106 ? -9.847 0.027 15.572 1.00 88.38 106 ARG A C 1
ATOM 794 O O . ARG A 1 106 ? -8.918 -0.773 15.591 1.00 88.38 106 ARG A O 1
ATOM 801 N N . GLY A 1 107 ? -11.121 -0.344 15.448 1.00 89.50 107 GLY A N 1
ATOM 802 C CA . GLY A 1 107 ? -11.551 -1.736 15.280 1.00 89.50 107 GLY A CA 1
ATOM 803 C C . GLY A 1 107 ? -11.448 -2.270 13.848 1.00 89.50 107 GLY A C 1
ATOM 804 O O . GLY A 1 107 ? -11.628 -3.462 13.638 1.00 89.50 107 GLY A O 1
ATOM 805 N N . GLU A 1 108 ? -11.142 -1.419 12.867 1.00 93.31 108 GLU A N 1
ATOM 806 C CA . GLU A 1 108 ? -11.262 -1.734 11.436 1.00 93.31 108 GLU A CA 1
ATOM 807 C C . GLU A 1 108 ? -9.895 -1.802 10.742 1.00 93.31 108 GLU A C 1
ATOM 809 O O . GLU A 1 108 ? -9.740 -1.458 9.572 1.00 93.31 108 GLU A O 1
ATOM 814 N N . CYS A 1 109 ? -8.864 -2.260 11.459 1.00 93.06 109 CYS A N 1
ATOM 815 C CA . CYS A 1 109 ? -7.517 -2.312 10.892 1.00 93.06 109 CYS A CA 1
ATOM 816 C C . CYS A 1 109 ? -7.429 -3.206 9.649 1.00 93.06 109 CYS A C 1
ATOM 818 O O . CYS A 1 109 ? -6.718 -2.876 8.704 1.00 93.06 109 CYS A O 1
ATOM 820 N N . SER A 1 110 ? -8.174 -4.316 9.621 1.00 94.31 110 SER A N 1
ATOM 821 C CA . SER A 1 110 ? -8.217 -5.188 8.443 1.00 94.31 110 SER A CA 1
ATOM 822 C C . SER A 1 110 ? -8.755 -4.451 7.213 1.00 94.31 110 SER A C 1
ATOM 824 O O . SER A 1 110 ? -8.140 -4.520 6.155 1.00 94.31 110 SER A O 1
ATOM 826 N N . GLU A 1 111 ? -9.845 -3.695 7.361 1.00 96.12 111 GLU A N 1
ATOM 827 C CA . GLU A 1 111 ? -10.445 -2.905 6.275 1.00 96.12 111 GLU A CA 1
ATOM 828 C C . GLU A 1 111 ? -9.514 -1.786 5.792 1.00 96.12 111 GLU A C 1
ATOM 830 O O . GLU A 1 111 ? -9.398 -1.516 4.592 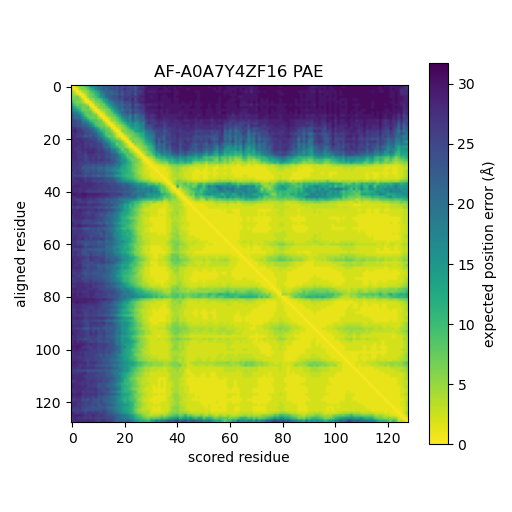1.00 96.12 111 GLU A O 1
ATOM 835 N N . LEU A 1 112 ? -8.780 -1.159 6.717 1.00 96.69 112 LEU A N 1
ATOM 836 C CA . LEU A 1 112 ? -7.755 -0.181 6.362 1.00 96.69 112 LEU A CA 1
ATOM 837 C C . LEU A 1 112 ? -6.646 -0.814 5.510 1.00 96.69 112 LEU A C 1
ATOM 839 O O . LEU A 1 112 ? -6.256 -0.236 4.496 1.00 96.69 112 LEU A O 1
ATOM 843 N N . VAL A 1 113 ? -6.162 -2.002 5.885 1.00 96.81 113 VAL A N 1
ATOM 844 C CA . VAL A 1 113 ? -5.140 -2.733 5.118 1.00 96.81 113 VAL A CA 1
ATOM 845 C C . VAL A 1 113 ? -5.660 -3.128 3.733 1.00 96.81 113 VAL A C 1
ATOM 847 O O . VAL A 1 113 ? -4.936 -2.962 2.751 1.00 96.81 113 VAL A O 1
ATOM 850 N N . GLU A 1 114 ? -6.910 -3.584 3.619 1.00 97.75 114 GLU A N 1
ATOM 851 C CA . GLU A 1 114 ? -7.543 -3.864 2.320 1.00 97.75 114 GLU A CA 1
ATOM 852 C C . GLU A 1 114 ? -7.597 -2.622 1.428 1.00 97.75 114 GLU A C 1
ATOM 854 O O . GLU A 1 114 ? -7.266 -2.674 0.241 1.00 97.75 114 GLU A O 1
ATOM 859 N N . SER A 1 115 ? -7.971 -1.484 2.010 1.00 98.19 115 SER A N 1
ATOM 860 C CA . SER A 1 115 ? -8.032 -0.206 1.303 1.00 98.19 115 SER A CA 1
ATOM 861 C C . SER A 1 115 ? -6.645 0.252 0.843 1.00 98.19 115 SER A C 1
ATOM 863 O O . SER A 1 115 ? -6.479 0.696 -0.294 1.00 98.19 115 SER A O 1
ATOM 865 N N . MET A 1 116 ? -5.623 0.093 1.692 1.00 98.44 116 MET A N 1
ATOM 866 C CA . MET A 1 116 ? -4.231 0.380 1.335 1.00 98.44 116 MET A CA 1
ATOM 867 C C . MET A 1 116 ? -3.743 -0.525 0.195 1.00 98.44 116 MET A C 1
ATOM 869 O O . MET A 1 116 ? -3.078 -0.039 -0.718 1.00 98.44 116 MET A O 1
ATOM 873 N N . ALA A 1 117 ? -4.095 -1.814 0.203 1.00 98.19 117 ALA A N 1
ATOM 874 C CA . ALA A 1 117 ? -3.723 -2.746 -0.862 1.00 98.19 117 ALA A CA 1
ATOM 875 C C . 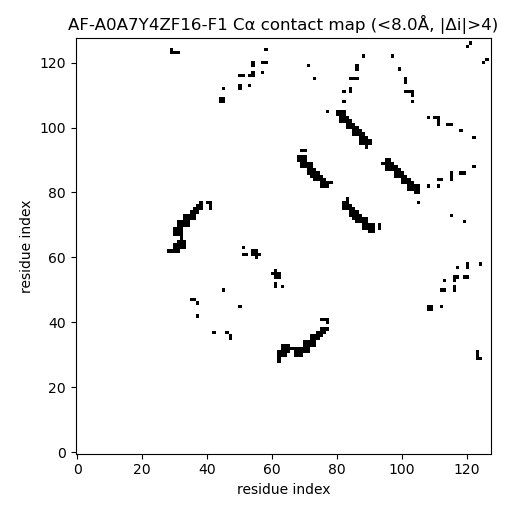ALA A 1 117 ? -4.367 -2.363 -2.207 1.00 98.19 117 ALA A C 1
ATOM 877 O O . ALA A 1 117 ? -3.703 -2.394 -3.247 1.00 98.19 117 ALA A O 1
ATOM 878 N N . SER A 1 118 ? -5.631 -1.924 -2.194 1.00 97.88 118 SER A N 1
ATOM 879 C CA . SER A 1 118 ? -6.301 -1.375 -3.382 1.00 97.88 118 SER A CA 1
ATOM 880 C C . SER A 1 118 ? -5.590 -0.131 -3.916 1.00 97.88 118 SER A C 1
ATOM 882 O O . SER A 1 118 ? -5.345 -0.027 -5.115 1.00 97.88 118 SER A O 1
ATOM 884 N N . VAL A 1 119 ? -5.196 0.789 -3.031 1.00 98.12 119 VAL A N 1
ATOM 885 C CA . VAL A 1 119 ? -4.422 1.978 -3.413 1.00 98.12 119 VAL A CA 1
ATOM 886 C C . VAL A 1 119 ? -3.088 1.600 -4.053 1.00 98.12 119 VAL A C 1
ATOM 888 O O . VAL A 1 119 ? -2.734 2.181 -5.075 1.00 98.12 119 VAL A O 1
ATOM 891 N N . VAL A 1 120 ? -2.347 0.644 -3.485 1.00 98.00 120 VAL A N 1
ATOM 892 C CA . VAL A 1 120 ? -1.080 0.193 -4.080 1.00 98.00 120 VAL A CA 1
ATOM 893 C C . VAL A 1 120 ? -1.303 -0.401 -5.464 1.00 98.00 120 VAL A C 1
ATOM 895 O O . VAL A 1 120 ? -0.552 -0.073 -6.376 1.00 98.00 120 VAL A O 1
ATOM 898 N N . SER A 1 121 ? -2.347 -1.212 -5.634 1.00 96.75 121 SER A N 1
ATOM 899 C CA . SER A 1 121 ? -2.664 -1.829 -6.927 1.00 96.75 121 SER A CA 1
ATOM 900 C C . SER A 1 121 ? -2.879 -0.759 -8.003 1.00 96.75 121 SER A C 1
ATOM 902 O O . SER A 1 121 ? -2.232 -0.803 -9.038 1.00 96.75 121 SER A O 1
ATOM 904 N N . LEU A 1 122 ? -3.662 0.282 -7.695 1.00 95.56 122 LEU A N 1
ATOM 905 C CA . LEU A 1 122 ? -3.887 1.426 -8.593 1.00 95.56 122 LEU A CA 1
ATOM 906 C C . LEU A 1 122 ? -2.625 2.260 -8.864 1.00 95.56 122 LEU A C 1
ATOM 908 O O . LEU A 1 122 ? -2.502 2.888 -9.911 1.00 95.56 122 LEU A O 1
ATOM 912 N N . LEU A 1 123 ? -1.711 2.342 -7.897 1.00 95.56 123 LEU A N 1
ATOM 913 C CA . LEU A 1 123 ? -0.462 3.093 -8.034 1.00 95.56 123 LEU A CA 1
ATOM 914 C C . LEU A 1 123 ? 0.583 2.351 -8.881 1.00 95.56 123 LEU A C 1
ATOM 916 O O . LEU A 1 123 ? 1.412 2.995 -9.530 1.00 95.56 123 LEU A O 1
ATOM 920 N N . LEU A 1 124 ? 0.579 1.019 -8.833 1.00 94.38 124 LEU A N 1
ATOM 921 C CA . LEU A 1 124 ? 1.483 0.172 -9.606 1.00 94.38 124 LEU A CA 1
ATOM 922 C C . LEU A 1 124 ? 0.960 -0.064 -11.021 1.00 94.38 124 LEU A C 1
ATOM 924 O O . LEU A 1 124 ? 1.748 0.030 -11.958 1.00 94.38 124 LEU A O 1
ATOM 928 N N . ASP A 1 125 ? -0.344 -0.290 -11.153 1.00 91.94 125 ASP A N 1
ATOM 929 C CA . ASP A 1 125 ? -1.020 -0.570 -12.411 1.00 91.94 125 ASP A CA 1
ATOM 930 C C . ASP A 1 125 ? -2.313 0.263 -12.548 1.00 91.94 125 ASP A C 1
ATOM 932 O O . ASP A 1 125 ? -3.399 -0.160 -12.144 1.00 91.94 125 ASP A O 1
ATOM 936 N N . PRO A 1 126 ? -2.211 1.503 -13.051 1.00 84.56 126 PRO A N 1
ATOM 937 C CA . PRO A 1 126 ? -3.357 2.398 -13.149 1.00 84.56 126 PRO A CA 1
ATOM 938 C C . PRO A 1 126 ? -4.313 2.071 -14.306 1.00 84.56 126 PRO A C 1
ATOM 940 O O . PRO A 1 126 ? -5.410 2.633 -14.319 1.00 84.56 126 PRO A O 1
ATOM 943 N N . LEU A 1 127 ? -3.909 1.245 -15.283 1.00 77.56 127 LEU A N 1
ATOM 944 C CA . LEU A 1 127 ? -4.672 1.012 -16.519 1.00 77.56 127 LEU A CA 1
ATOM 945 C C . LEU A 1 127 ? -5.103 -0.448 -16.732 1.00 77.56 127 LEU A C 1
ATOM 947 O O . LEU A 1 127 ? -6.149 -0.625 -17.359 1.00 77.56 127 LEU A O 1
ATOM 951 N N . GLY A 1 128 ? -4.403 -1.432 -16.151 1.00 61.94 128 GLY A N 1
ATOM 952 C CA . GLY A 1 128 ? -4.741 -2.857 -16.255 1.00 61.94 128 GLY A CA 1
ATOM 953 C C . GLY A 1 128 ? -4.382 -3.503 -17.588 1.00 61.94 128 GLY A C 1
ATOM 954 O O . GLY A 1 128 ? -4.567 -2.856 -18.644 1.00 61.94 128 GLY A O 1
#